Protein AF-A0A2M7W771-F1 (afdb_monomer_lite)

Radius of gyration: 19.5 Å; chains: 1; bounding box: 39×41×46 Å

Foldseek 3Di:
DCVVVVVVVVVVCLDPVNQVVQFVVQVVVDVTGDDRPDLVCLVVCLPPPPCNVVSVCVVVDDDDLQDPPPPPVALNVQLVVLVVVLVVCVVVVHDNVVSVVSNVVSNLVRCVVVVRNPPD

pLDDT: mean 92.55, std 8.31, range [43.62, 98.25]

Sequence (120 aa):
AKQAAAWEFLKYLSSPEVLAKMYQSASQLRLFGEPYPRQEMMTQLQADPYSGAIMTQALSARSWPMAAKTFDNGLNDRIIKYYEDAINAYLADQEEKQLLEALTSGVTQVLSQYGLAAAR

Structure (mmCIF, N/CA/C/O backbone):
data_AF-A0A2M7W771-F1
#
_entry.id   AF-A0A2M7W771-F1
#
loop_
_atom_site.group_PDB
_atom_site.id
_atom_site.type_symbol
_atom_site.label_atom_id
_atom_site.label_alt_id
_atom_site.label_comp_id
_atom_site.label_asym_id
_atom_site.label_entity_id
_atom_site.label_seq_id
_atom_site.pdbx_PDB_ins_code
_atom_site.Cartn_x
_atom_site.Cartn_y
_atom_site.Cartn_z
_atom_site.occupancy
_atom_site.B_iso_or_equiv
_atom_site.auth_seq_id
_atom_site.auth_comp_id
_atom_site.auth_asym_id
_atom_site.auth_atom_id
_atom_site.pdbx_PDB_model_num
ATOM 1 N N . ALA A 1 1 ? 9.646 -23.138 -20.419 1.00 73.44 1 ALA A N 1
ATOM 2 C CA . ALA A 1 1 ? 10.525 -22.800 -21.565 1.00 73.44 1 ALA A CA 1
ATOM 3 C C . ALA A 1 1 ? 10.731 -21.292 -21.824 1.00 73.44 1 ALA A C 1
ATOM 5 O O . ALA A 1 1 ? 11.665 -20.960 -22.538 1.00 73.44 1 ALA A O 1
ATOM 6 N N . LYS A 1 2 ? 9.927 -20.357 -21.276 1.00 93.12 2 LYS A N 1
ATOM 7 C CA . LYS A 1 2 ? 10.091 -18.898 -21.520 1.00 93.12 2 LYS A CA 1
ATOM 8 C C . LYS A 1 2 ? 10.547 -18.076 -20.305 1.00 93.12 2 LYS A C 1
ATOM 10 O O . LYS A 1 2 ? 10.577 -16.855 -20.375 1.00 93.12 2 LYS A O 1
ATOM 15 N N . GLN A 1 3 ? 10.932 -18.735 -19.213 1.00 95.88 3 GLN A N 1
ATOM 16 C CA . GLN A 1 3 ? 11.292 -18.075 -17.952 1.00 95.88 3 GLN A CA 1
ATOM 17 C C . GLN A 1 3 ? 12.452 -17.078 -18.113 1.00 95.88 3 GLN A C 1
ATOM 19 O O . GLN A 1 3 ? 12.342 -15.957 -17.637 1.00 95.88 3 GLN A O 1
ATOM 24 N N . ALA A 1 4 ? 13.512 -17.440 -18.848 1.00 96.88 4 ALA A N 1
ATOM 25 C CA . ALA A 1 4 ? 14.652 -16.547 -19.076 1.00 96.88 4 ALA A CA 1
ATOM 26 C C . ALA A 1 4 ? 14.255 -15.265 -19.831 1.00 96.88 4 ALA A C 1
ATOM 28 O O . ALA A 1 4 ? 14.573 -14.167 -19.393 1.00 96.88 4 ALA A O 1
ATOM 29 N N . ALA A 1 5 ? 13.494 -15.392 -20.923 1.00 97.19 5 ALA A N 1
ATOM 30 C CA . ALA A 1 5 ? 13.016 -14.237 -21.682 1.00 97.19 5 ALA A CA 1
ATOM 31 C C . ALA A 1 5 ? 12.060 -13.355 -20.858 1.00 97.19 5 ALA A C 1
ATOM 33 O O . ALA A 1 5 ? 12.137 -12.134 -20.934 1.00 97.19 5 ALA A O 1
ATOM 34 N N . ALA A 1 6 ? 11.195 -13.963 -20.038 1.00 97.75 6 ALA A N 1
ATOM 35 C CA . ALA A 1 6 ? 10.329 -13.222 -19.123 1.00 97.75 6 ALA A CA 1
ATOM 36 C C . ALA A 1 6 ? 11.143 -12.435 -18.083 1.00 97.75 6 ALA A C 1
ATOM 38 O O . ALA A 1 6 ? 10.821 -11.287 -17.793 1.00 97.75 6 ALA A O 1
ATOM 39 N N . TRP A 1 7 ? 12.224 -13.021 -17.562 1.00 97.50 7 TRP A N 1
ATOM 40 C CA . TRP A 1 7 ? 13.105 -12.351 -16.610 1.00 97.50 7 TRP A CA 1
ATOM 41 C C . TRP A 1 7 ? 13.858 -11.173 -17.235 1.00 97.50 7 TRP A C 1
ATOM 43 O O . TRP A 1 7 ? 13.894 -10.092 -16.651 1.00 97.50 7 TRP A O 1
ATOM 53 N N . GLU A 1 8 ? 14.397 -11.338 -18.445 1.00 98.06 8 GLU A N 1
ATOM 54 C CA . GLU A 1 8 ? 15.034 -10.231 -19.173 1.00 98.06 8 GLU A CA 1
ATOM 55 C C . GLU A 1 8 ? 14.041 -9.112 -19.499 1.00 98.06 8 GLU A C 1
ATOM 57 O O . GLU A 1 8 ? 14.360 -7.931 -19.363 1.00 98.06 8 GLU A O 1
ATOM 62 N N . PHE A 1 9 ? 12.802 -9.463 -19.838 1.00 97.56 9 PHE A N 1
ATOM 63 C CA . PHE A 1 9 ? 11.758 -8.469 -20.042 1.00 97.56 9 PHE A CA 1
ATOM 64 C C . PHE A 1 9 ? 11.414 -7.713 -18.750 1.00 97.56 9 PHE A C 1
ATOM 66 O O . PHE A 1 9 ? 11.321 -6.490 -18.774 1.00 97.56 9 PHE A O 1
ATOM 73 N N . LEU A 1 10 ? 11.308 -8.393 -17.602 1.00 96.69 10 LEU A N 1
ATOM 74 C CA . LEU A 1 10 ? 11.097 -7.734 -16.305 1.00 96.69 10 LEU A CA 1
ATOM 75 C C . LEU A 1 10 ? 12.250 -6.788 -15.934 1.00 96.69 10 LEU A C 1
ATOM 77 O O . LEU A 1 10 ? 12.009 -5.687 -15.432 1.00 96.69 10 LEU A O 1
ATOM 81 N N . LYS A 1 11 ? 13.502 -7.166 -16.217 1.00 96.94 11 LYS A N 1
ATOM 82 C CA . LYS A 1 11 ? 14.657 -6.267 -16.049 1.00 96.94 11 LYS A CA 1
ATOM 83 C C . LYS A 1 11 ? 14.535 -5.023 -16.923 1.00 96.94 11 LYS A C 1
ATOM 85 O O . LYS A 1 11 ? 14.779 -3.920 -16.444 1.00 96.94 11 LYS A O 1
ATOM 90 N N . TYR A 1 12 ? 14.128 -5.191 -18.178 1.00 97.75 12 TYR A N 1
ATOM 91 C CA . TYR A 1 12 ? 13.893 -4.072 -19.084 1.00 97.75 12 TYR A CA 1
ATOM 92 C C . TYR A 1 12 ? 12.771 -3.151 -18.582 1.00 97.75 12 TYR A C 1
ATOM 94 O O . TYR A 1 12 ? 12.982 -1.943 -18.486 1.00 97.75 12 TYR A O 1
ATOM 102 N N . LEU A 1 13 ? 11.615 -3.707 -18.196 1.00 96.94 13 LEU A N 1
ATOM 103 C CA . LEU A 1 13 ? 10.478 -2.936 -17.671 1.00 96.94 13 LEU A CA 1
ATOM 104 C C . LEU A 1 13 ? 10.833 -2.167 -16.400 1.00 96.94 13 LEU A C 1
ATOM 106 O O . LEU A 1 13 ? 10.368 -1.051 -16.196 1.00 96.94 13 LEU A O 1
ATOM 110 N N . SER A 1 14 ? 11.682 -2.757 -15.564 1.00 96.62 14 SER A N 1
ATOM 111 C CA . SER A 1 14 ? 12.185 -2.110 -14.363 1.00 96.62 14 SER A CA 1
ATOM 112 C C . SER A 1 14 ? 13.395 -1.220 -14.624 1.00 96.62 14 SER A C 1
ATOM 114 O O . SER A 1 14 ? 13.975 -0.759 -13.657 1.00 96.62 14 SER A O 1
ATOM 116 N N . SER A 1 15 ? 13.837 -0.958 -15.856 1.00 97.56 15 SER A N 1
ATOM 117 C CA . SER A 1 15 ? 14.947 -0.021 -16.094 1.00 97.56 15 SER A CA 1
ATOM 118 C C . SER A 1 15 ? 14.520 1.431 -15.818 1.00 97.56 15 SER A C 1
ATOM 120 O O . SER A 1 15 ? 13.354 1.768 -16.038 1.00 97.56 15 SER A O 1
ATOM 122 N N . PRO A 1 16 ? 15.431 2.321 -15.371 1.00 97.44 16 PRO A N 1
ATOM 123 C CA . PRO A 1 16 ? 15.079 3.715 -15.095 1.00 97.44 16 PRO A CA 1
ATOM 124 C C . PRO A 1 16 ? 14.415 4.437 -16.273 1.00 97.44 16 PRO A C 1
ATOM 126 O O . PRO A 1 16 ? 13.440 5.161 -16.093 1.00 97.44 16 PRO A O 1
ATOM 129 N N . GLU A 1 17 ? 14.902 4.193 -17.491 1.00 97.44 17 GLU A N 1
ATOM 130 C CA . GLU A 1 17 ? 14.345 4.782 -18.710 1.00 97.44 17 GLU A CA 1
ATOM 131 C C . GLU A 1 17 ? 12.896 4.335 -18.953 1.00 97.44 17 GLU A C 1
ATOM 133 O O . GLU A 1 17 ? 12.028 5.160 -19.243 1.00 97.44 17 GLU A O 1
ATOM 138 N N . VAL A 1 18 ? 12.615 3.034 -18.835 1.00 98.00 18 VAL A N 1
ATOM 139 C CA . VAL A 1 18 ? 11.268 2.504 -19.083 1.00 98.00 18 VAL A CA 1
ATOM 140 C C . VAL A 1 18 ? 10.300 2.945 -17.993 1.00 98.00 18 VAL A C 1
ATOM 142 O O . VAL A 1 18 ? 9.183 3.348 -18.310 1.00 98.00 18 VAL A O 1
ATOM 145 N N . LEU A 1 19 ? 10.739 2.958 -16.735 1.00 97.25 19 LEU A N 1
ATOM 146 C CA . LEU A 1 19 ? 9.941 3.464 -15.622 1.00 97.25 19 LEU A CA 1
ATOM 147 C C . LEU A 1 19 ? 9.566 4.941 -15.820 1.00 97.25 19 LEU A C 1
ATOM 149 O O . LEU A 1 19 ? 8.396 5.288 -15.666 1.00 97.25 19 LEU A O 1
ATOM 153 N N . ALA A 1 20 ? 10.504 5.794 -16.247 1.00 95.56 20 ALA A N 1
ATOM 154 C CA . ALA A 1 20 ? 10.220 7.198 -16.559 1.00 95.56 20 ALA A CA 1
ATOM 155 C C . ALA A 1 20 ? 9.193 7.350 -17.698 1.00 95.56 20 ALA A C 1
ATOM 157 O O . ALA A 1 20 ? 8.263 8.154 -17.601 1.00 95.56 20 ALA A O 1
ATOM 158 N N . LYS A 1 21 ? 9.298 6.528 -18.754 1.00 96.88 21 LYS A N 1
ATOM 159 C CA . LYS A 1 21 ? 8.313 6.504 -19.852 1.00 96.88 21 LYS A CA 1
ATOM 160 C C . LYS A 1 21 ? 6.931 6.050 -19.384 1.00 96.88 21 LYS A C 1
ATOM 162 O O . LYS A 1 21 ? 5.925 6.624 -19.805 1.00 96.88 21 LYS A O 1
ATOM 167 N N . MET A 1 22 ? 6.864 5.036 -18.521 1.00 96.38 22 MET A N 1
ATOM 168 C CA . MET A 1 22 ? 5.607 4.556 -17.941 1.00 96.38 22 MET A CA 1
ATOM 169 C C . MET A 1 22 ? 4.950 5.622 -17.066 1.00 96.38 22 MET A C 1
ATOM 171 O O . MET A 1 22 ? 3.752 5.859 -17.215 1.00 96.38 22 MET A O 1
ATOM 175 N N . TYR A 1 23 ? 5.729 6.299 -16.214 1.00 94.75 23 TYR A N 1
ATOM 176 C CA . TYR A 1 23 ? 5.248 7.420 -15.408 1.00 94.75 23 TYR A CA 1
ATOM 177 C C . TYR A 1 23 ? 4.645 8.502 -16.302 1.00 94.75 23 TYR A C 1
ATOM 179 O O . TYR A 1 23 ? 3.474 8.837 -16.151 1.00 94.75 23 TYR A O 1
ATOM 187 N N . GLN A 1 24 ? 5.403 8.980 -17.295 1.00 94.56 24 GLN A N 1
ATOM 188 C CA . GLN A 1 24 ? 4.943 10.016 -18.219 1.00 94.56 24 GLN A CA 1
ATOM 189 C C . GLN A 1 24 ? 3.662 9.609 -18.956 1.00 94.56 24 GLN A C 1
ATOM 191 O O . GLN A 1 24 ? 2.746 10.417 -19.079 1.00 94.56 24 GLN A O 1
ATOM 196 N N . SER A 1 25 ? 3.585 8.361 -19.422 1.00 96.56 25 SER A N 1
ATOM 197 C CA . SER A 1 25 ? 2.405 7.846 -20.126 1.00 96.56 25 SER A CA 1
ATOM 198 C C . SER A 1 25 ? 1.180 7.795 -19.209 1.00 96.56 25 SER A C 1
ATOM 200 O O . SER A 1 25 ? 0.090 8.196 -19.604 1.00 96.56 25 SER A O 1
ATOM 202 N N . ALA A 1 26 ? 1.349 7.351 -17.961 1.00 95.38 26 ALA A N 1
ATOM 203 C CA . ALA A 1 26 ? 0.270 7.313 -16.980 1.00 95.38 26 ALA A CA 1
ATOM 204 C C . ALA A 1 26 ? -0.202 8.716 -16.556 1.00 95.38 26 ALA A C 1
ATOM 206 O O . ALA A 1 26 ? -1.408 8.919 -16.401 1.00 95.38 26 ALA A O 1
ATOM 207 N N . SER A 1 27 ? 0.714 9.681 -16.427 1.00 93.19 27 SER A N 1
ATOM 208 C CA . SER A 1 27 ? 0.403 11.082 -16.099 1.00 93.19 27 SER A CA 1
ATOM 209 C C . SER A 1 27 ? -0.403 11.807 -17.182 1.00 93.19 27 SER A C 1
ATOM 211 O O . SER A 1 27 ? -0.930 12.884 -16.935 1.00 93.19 27 SER A O 1
ATOM 213 N N . GLN A 1 28 ? -0.519 11.250 -18.392 1.00 95.25 28 GLN A N 1
ATOM 214 C CA . GLN A 1 28 ? -1.409 11.799 -19.425 1.00 95.25 28 GLN A CA 1
ATOM 215 C C . GLN A 1 28 ? -2.882 11.451 -19.173 1.00 95.25 28 GLN A C 1
ATOM 217 O O . GLN A 1 28 ? -3.770 12.111 -19.705 1.00 95.25 28 GLN A O 1
ATOM 222 N N . LEU A 1 29 ? -3.145 10.405 -18.383 1.00 95.81 29 LEU A N 1
ATOM 223 C CA . LEU A 1 29 ? -4.489 9.888 -18.104 1.00 95.81 29 LEU A CA 1
ATOM 224 C C . LEU A 1 29 ? -4.927 10.123 -16.652 1.00 95.81 29 LEU A C 1
ATOM 226 O O . LEU A 1 29 ? -6.114 10.045 -16.344 1.00 95.81 29 LEU A O 1
ATOM 230 N N . ARG A 1 30 ? -3.975 10.364 -15.746 1.00 92.69 30 ARG A N 1
ATOM 231 C CA . ARG A 1 30 ? -4.179 10.546 -14.303 1.00 92.69 30 ARG A CA 1
ATOM 232 C C . ARG A 1 30 ? -3.401 11.764 -13.818 1.00 92.69 30 ARG A C 1
ATOM 234 O O . ARG A 1 30 ? -2.509 12.236 -14.507 1.00 92.69 30 ARG A O 1
ATOM 241 N N . LEU A 1 31 ? -3.706 12.235 -12.607 1.00 91.19 31 LEU A N 1
ATOM 242 C CA . LEU A 1 31 ? -3.019 13.381 -11.988 1.00 91.19 31 LEU A CA 1
ATOM 243 C C . LEU A 1 31 ? -1.495 13.197 -11.888 1.00 91.19 31 LEU A C 1
ATOM 245 O O . LEU A 1 31 ? -0.758 14.175 -11.942 1.00 91.19 31 LEU A O 1
ATOM 249 N N . PHE A 1 32 ? -1.037 11.955 -11.738 1.00 91.69 32 PHE A N 1
ATOM 250 C CA . PHE A 1 32 ? 0.370 11.575 -11.686 1.00 91.69 32 PHE A CA 1
ATOM 251 C C . PHE A 1 32 ? 0.538 10.125 -12.168 1.00 91.69 32 PHE A C 1
ATOM 253 O O . PHE A 1 32 ? -0.427 9.353 -12.251 1.00 91.69 32 PHE A O 1
ATOM 260 N N . GLY A 1 33 ? 1.769 9.765 -12.518 1.00 92.19 33 GLY A N 1
ATOM 261 C CA . GLY A 1 33 ? 2.147 8.423 -12.941 1.00 92.19 33 GLY A CA 1
ATOM 262 C C . GLY A 1 33 ? 2.421 7.506 -11.754 1.00 92.19 33 GLY A C 1
ATOM 263 O O . GLY A 1 33 ? 2.481 7.952 -10.614 1.00 92.19 33 GLY A O 1
ATOM 264 N N . GLU A 1 34 ? 2.608 6.210 -12.002 1.00 90.44 34 GLU A N 1
ATOM 265 C CA . GLU A 1 34 ? 2.960 5.290 -10.912 1.00 90.44 34 GLU A CA 1
ATOM 266 C C . GLU A 1 34 ? 4.329 5.655 -10.323 1.00 90.44 34 GLU A C 1
ATOM 268 O O . GLU A 1 34 ? 5.306 5.686 -11.080 1.00 90.44 34 GLU A O 1
ATOM 273 N N . PRO A 1 35 ? 4.440 5.906 -9.005 1.00 90.94 35 PRO A N 1
ATOM 274 C CA . PRO A 1 35 ? 5.728 6.181 -8.389 1.00 90.94 35 PRO A CA 1
ATOM 275 C C . PRO A 1 35 ? 6.745 5.065 -8.639 1.00 90.94 35 PRO A C 1
ATOM 277 O O . PRO A 1 35 ? 6.406 3.881 -8.702 1.00 90.94 35 PRO A O 1
ATOM 280 N N . TYR A 1 36 ? 8.015 5.443 -8.776 1.00 92.00 36 TYR A N 1
ATOM 281 C CA . TYR A 1 36 ? 9.056 4.494 -9.151 1.00 92.00 36 TYR A CA 1
ATOM 282 C C . TYR A 1 36 ? 9.304 3.449 -8.050 1.00 92.00 36 TYR A C 1
ATOM 284 O O . TYR A 1 36 ? 9.508 3.817 -6.895 1.00 92.00 36 TYR A O 1
ATOM 292 N N . PRO A 1 37 ? 9.419 2.152 -8.394 1.00 89.81 37 PRO A N 1
ATOM 293 C CA . PRO A 1 37 ? 9.806 1.109 -7.439 1.00 89.81 37 PRO A CA 1
ATOM 294 C C . PRO A 1 37 ? 11.302 1.159 -7.067 1.00 89.81 37 PRO A C 1
ATOM 296 O O . PRO A 1 37 ? 11.774 0.349 -6.272 1.00 89.81 37 PRO A O 1
ATOM 299 N N . ARG A 1 38 ? 12.065 2.077 -7.673 1.00 90.94 38 ARG A N 1
ATOM 300 C CA . ARG A 1 38 ? 13.509 2.256 -7.507 1.00 90.94 38 ARG A CA 1
ATOM 301 C C . ARG A 1 38 ? 13.808 3.400 -6.555 1.00 90.94 38 ARG A C 1
ATOM 303 O O . ARG A 1 38 ? 13.496 4.551 -6.860 1.00 90.94 38 ARG A O 1
ATOM 310 N N . GLN A 1 39 ? 14.463 3.092 -5.438 1.00 88.50 39 GLN A N 1
ATOM 311 C CA . GLN A 1 39 ? 14.810 4.094 -4.431 1.00 88.50 39 GLN A CA 1
ATOM 312 C C . GLN A 1 39 ? 15.711 5.195 -5.004 1.00 88.50 39 GLN A C 1
ATOM 314 O O . GLN A 1 39 ? 15.515 6.371 -4.709 1.00 88.50 39 GLN A O 1
ATOM 319 N N . GLU A 1 40 ? 16.642 4.839 -5.890 1.00 91.81 40 GLU A N 1
ATOM 320 C CA . GLU A 1 40 ? 17.551 5.780 -6.547 1.00 91.81 40 GLU A CA 1
ATOM 321 C C . GLU A 1 40 ? 16.832 6.809 -7.434 1.00 91.81 40 GLU A C 1
ATOM 323 O O . GLU A 1 40 ? 17.389 7.862 -7.735 1.00 91.81 40 GLU A O 1
ATOM 328 N N . MET A 1 41 ? 15.588 6.530 -7.835 1.00 92.50 41 MET A N 1
ATOM 329 C CA . MET A 1 41 ? 14.770 7.434 -8.643 1.00 92.50 41 MET A CA 1
ATOM 330 C C . MET A 1 41 ? 13.804 8.284 -7.808 1.00 92.50 41 MET A C 1
ATOM 332 O O . MET A 1 41 ? 13.177 9.184 -8.361 1.00 92.50 41 MET A O 1
ATOM 336 N N . MET A 1 42 ? 13.674 8.053 -6.494 1.00 87.00 42 MET A N 1
ATOM 337 C CA . MET A 1 42 ? 12.707 8.783 -5.656 1.00 87.00 42 MET A CA 1
ATOM 338 C C . MET A 1 42 ? 12.949 10.294 -5.651 1.00 87.00 42 MET A C 1
ATOM 340 O O . MET A 1 42 ? 11.994 11.068 -5.639 1.00 87.00 42 MET A O 1
ATOM 344 N N . THR A 1 43 ? 14.212 10.728 -5.710 1.00 88.50 43 THR A N 1
ATOM 345 C CA . THR A 1 43 ? 14.584 12.154 -5.752 1.00 88.50 43 THR A CA 1
ATOM 346 C C . THR A 1 43 ? 13.998 12.885 -6.958 1.00 88.50 43 THR A C 1
ATOM 348 O O . THR A 1 43 ? 13.743 14.082 -6.874 1.00 88.50 43 THR A O 1
ATOM 351 N N . GLN A 1 44 ? 13.701 12.173 -8.050 1.00 90.62 44 GLN A N 1
ATOM 352 C CA . GLN A 1 44 ? 13.086 12.744 -9.251 1.00 90.62 44 GLN A CA 1
ATOM 353 C C . GLN A 1 44 ? 11.621 13.149 -9.034 1.00 90.62 44 GLN A C 1
ATOM 355 O O . GLN A 1 44 ? 11.109 13.981 -9.775 1.00 90.62 44 GLN A O 1
ATOM 360 N N . LEU A 1 45 ? 10.953 12.574 -8.027 1.00 90.19 45 LEU A N 1
ATOM 361 C CA . LEU A 1 45 ? 9.547 12.831 -7.701 1.00 90.19 45 LEU A CA 1
ATOM 362 C C . LEU A 1 45 ? 9.373 13.646 -6.409 1.00 90.19 45 LEU A C 1
ATOM 364 O O . LEU A 1 45 ? 8.256 13.994 -6.051 1.00 90.19 45 LEU A O 1
ATOM 368 N N . GLN A 1 46 ? 10.453 13.993 -5.700 1.00 86.50 46 GLN A N 1
ATOM 369 C CA . GLN A 1 46 ? 10.361 14.721 -4.424 1.00 86.50 46 GLN A CA 1
ATOM 370 C C . GLN A 1 46 ? 9.736 16.116 -4.553 1.00 86.50 46 GLN A C 1
ATOM 372 O O . GLN A 1 46 ? 9.076 16.572 -3.623 1.00 86.50 46 GLN A O 1
ATOM 377 N N . ALA A 1 47 ? 9.941 16.784 -5.691 1.00 86.06 47 ALA A N 1
ATOM 378 C CA . ALA A 1 47 ? 9.379 18.106 -5.967 1.00 86.06 47 ALA A CA 1
ATOM 379 C C . ALA A 1 47 ? 7.975 18.053 -6.601 1.00 86.06 47 ALA A C 1
ATOM 381 O O . ALA A 1 47 ? 7.389 19.102 -6.866 1.00 86.06 47 ALA A O 1
ATOM 382 N N . ASP A 1 48 ? 7.442 16.858 -6.875 1.00 89.44 48 ASP A N 1
ATOM 383 C CA . ASP A 1 48 ? 6.114 16.699 -7.460 1.00 89.44 48 ASP A CA 1
ATOM 384 C C . ASP A 1 48 ? 5.028 17.076 -6.431 1.00 89.44 48 ASP A C 1
ATOM 386 O O . ASP A 1 48 ? 5.068 16.596 -5.292 1.00 89.44 48 ASP A O 1
ATOM 390 N N . PRO A 1 49 ? 4.043 17.919 -6.795 1.00 89.12 49 PRO A N 1
ATOM 391 C CA . PRO A 1 49 ? 3.071 18.456 -5.842 1.00 89.12 49 PRO A CA 1
ATOM 392 C C . PRO A 1 49 ? 2.104 17.404 -5.283 1.00 89.12 49 PRO A C 1
ATOM 394 O O . PRO A 1 49 ? 1.474 17.654 -4.256 1.00 89.12 49 PRO A O 1
ATOM 397 N N . TYR A 1 50 ? 1.975 16.244 -5.933 1.00 87.56 50 TYR A N 1
ATOM 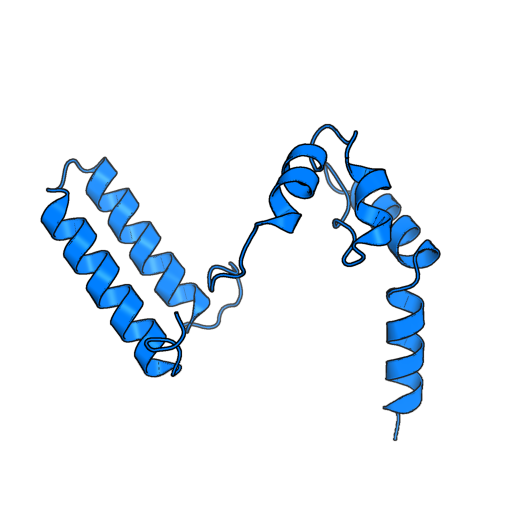398 C CA . TYR A 1 50 ? 1.067 15.177 -5.513 1.00 87.56 50 TYR A CA 1
ATOM 399 C C . TYR A 1 50 ? 1.817 14.017 -4.860 1.00 87.56 50 TYR A C 1
ATOM 401 O O . TYR A 1 50 ? 1.414 13.518 -3.811 1.00 87.56 50 TYR A O 1
ATOM 409 N N . SER A 1 51 ? 2.922 13.589 -5.466 1.00 88.31 51 SER A N 1
ATOM 410 C CA . SER A 1 51 ? 3.670 12.403 -5.048 1.00 88.31 51 SER A CA 1
ATOM 411 C C . SER A 1 51 ? 4.861 12.715 -4.137 1.00 88.31 51 SER A C 1
ATOM 413 O O . SER A 1 51 ? 5.305 11.823 -3.412 1.00 88.31 51 SER A O 1
ATOM 415 N N . GLY A 1 52 ? 5.328 13.968 -4.064 1.00 89.00 52 GLY A N 1
ATOM 416 C CA . GLY A 1 52 ? 6.491 14.355 -3.259 1.00 89.00 52 GLY A CA 1
ATOM 417 C C . GLY A 1 52 ? 6.354 14.013 -1.773 1.00 89.00 52 GLY A C 1
ATOM 418 O O . GLY A 1 52 ? 7.254 13.405 -1.192 1.00 89.00 52 GLY A O 1
ATOM 419 N N . ALA A 1 53 ? 5.196 14.300 -1.167 1.00 86.50 53 ALA A N 1
ATOM 420 C CA . ALA A 1 53 ? 4.921 13.960 0.234 1.00 86.50 53 ALA A CA 1
ATOM 421 C C . ALA A 1 53 ? 4.870 12.443 0.490 1.00 86.50 53 ALA A C 1
ATOM 423 O O . ALA A 1 53 ? 5.171 11.991 1.595 1.00 86.50 53 ALA A O 1
ATOM 424 N N . ILE A 1 54 ? 4.497 11.649 -0.518 1.00 85.56 54 ILE A N 1
ATOM 425 C CA . ILE A 1 54 ? 4.520 10.186 -0.430 1.00 85.56 54 ILE A CA 1
ATOM 426 C C . ILE A 1 54 ? 5.974 9.708 -0.475 1.00 85.56 54 ILE A C 1
ATOM 428 O O . ILE A 1 54 ? 6.361 8.867 0.331 1.00 85.56 54 ILE A O 1
ATOM 432 N N . MET A 1 55 ? 6.802 10.274 -1.360 1.00 87.19 55 MET A N 1
ATOM 433 C CA . MET A 1 55 ? 8.212 9.888 -1.502 1.00 87.19 55 MET A CA 1
ATOM 434 C C . MET A 1 55 ? 9.030 10.161 -0.237 1.00 87.19 55 MET A C 1
ATOM 436 O O . MET A 1 55 ? 9.905 9.370 0.108 1.00 87.19 55 MET A O 1
ATOM 440 N N . THR A 1 56 ? 8.744 11.250 0.481 1.00 84.62 56 THR A N 1
ATOM 441 C CA . THR A 1 56 ? 9.435 11.559 1.743 1.00 84.62 56 THR A CA 1
ATOM 442 C C . THR A 1 56 ? 9.065 10.591 2.867 1.00 84.62 56 THR A C 1
ATOM 444 O O . THR A 1 56 ? 9.918 10.249 3.683 1.00 84.62 56 THR A O 1
ATOM 447 N N . GLN A 1 57 ? 7.822 10.105 2.894 1.00 86.38 57 GLN A N 1
ATOM 448 C CA . GLN A 1 57 ? 7.333 9.158 3.904 1.00 86.38 57 GLN A CA 1
ATOM 449 C C . GLN A 1 57 ? 7.621 7.692 3.549 1.00 86.38 57 GLN A C 1
ATOM 451 O O . GLN A 1 57 ? 7.694 6.842 4.435 1.00 86.38 57 GLN A O 1
ATOM 456 N N . ALA A 1 58 ? 7.825 7.379 2.266 1.00 85.31 58 ALA A N 1
ATOM 457 C CA . ALA A 1 58 ? 8.006 6.012 1.779 1.00 85.31 58 ALA A CA 1
ATOM 458 C C . ALA A 1 58 ? 9.179 5.273 2.447 1.00 85.31 58 ALA A C 1
ATOM 460 O O . ALA A 1 58 ? 9.100 4.065 2.652 1.00 85.31 58 ALA A O 1
ATOM 461 N N . LEU A 1 59 ? 10.244 5.987 2.829 1.00 82.62 59 LEU A N 1
ATOM 462 C CA . LEU A 1 59 ? 11.438 5.399 3.448 1.00 82.62 59 LEU A CA 1
ATOM 463 C C . LEU A 1 59 ? 11.189 4.796 4.838 1.00 82.62 59 LEU A C 1
ATOM 465 O O . LEU A 1 59 ? 11.885 3.859 5.224 1.00 82.62 59 LEU A O 1
ATOM 469 N N . SER A 1 60 ? 10.226 5.325 5.594 1.00 88.06 60 SER A N 1
ATOM 470 C CA . SER A 1 60 ? 9.859 4.819 6.925 1.00 88.06 60 SER A CA 1
ATOM 471 C C . SER A 1 60 ? 8.550 4.026 6.925 1.00 88.06 60 SER A C 1
ATOM 473 O O . SER A 1 60 ? 8.184 3.439 7.947 1.00 88.06 60 SER A O 1
ATOM 475 N N . ALA A 1 61 ? 7.849 3.983 5.790 1.00 88.06 61 ALA A N 1
ATOM 476 C CA . ALA A 1 61 ? 6.609 3.246 5.639 1.00 88.06 61 ALA A CA 1
ATOM 477 C C . ALA A 1 61 ? 6.833 1.731 5.764 1.00 88.06 61 ALA A C 1
ATOM 479 O O . ALA A 1 61 ? 7.861 1.179 5.366 1.00 88.06 61 ALA A O 1
ATOM 480 N N . ARG A 1 62 ? 5.829 1.033 6.298 1.00 88.06 62 ARG A N 1
ATOM 481 C CA . ARG A 1 62 ? 5.788 -0.432 6.339 1.00 88.06 62 ARG A CA 1
ATOM 482 C C . ARG A 1 62 ? 4.572 -0.926 5.581 1.00 88.06 62 ARG A C 1
ATOM 484 O O . ARG A 1 62 ? 3.499 -0.336 5.676 1.00 88.06 62 ARG A O 1
ATOM 491 N N . SER A 1 63 ? 4.736 -2.032 4.865 1.00 87.81 63 SER A N 1
ATOM 492 C CA . SER A 1 63 ? 3.613 -2.711 4.228 1.00 87.81 63 SER A CA 1
ATOM 493 C C . SER A 1 63 ? 2.624 -3.223 5.275 1.00 87.81 63 SER A C 1
ATOM 495 O O . SER A 1 63 ? 3.003 -3.673 6.360 1.00 87.81 63 SER A O 1
ATOM 497 N N . TRP A 1 64 ? 1.347 -3.177 4.917 1.00 92.56 64 TRP A N 1
ATOM 498 C CA . TRP A 1 64 ? 0.235 -3.657 5.723 1.00 92.56 64 TRP A CA 1
ATOM 499 C C . TRP A 1 64 ? -0.843 -4.217 4.781 1.00 92.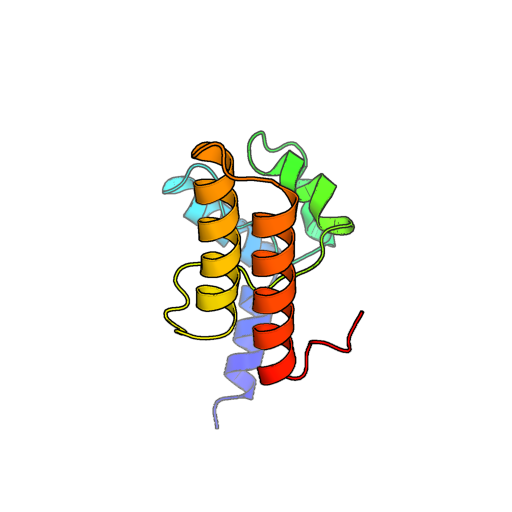56 64 TRP A C 1
ATOM 501 O O . TRP A 1 64 ? -0.992 -3.672 3.683 1.00 92.56 64 TRP A O 1
ATOM 511 N N . PRO A 1 65 ? -1.555 -5.305 5.138 1.00 93.62 65 PRO A N 1
ATOM 512 C CA . PRO A 1 65 ? -2.574 -5.919 4.289 1.00 93.62 65 PRO A CA 1
ATOM 513 C C . PRO A 1 65 ? -3.834 -5.052 4.168 1.00 93.62 65 PRO A C 1
ATOM 515 O O . PRO A 1 65 ? -4.863 -5.319 4.778 1.00 93.62 65 PRO A O 1
ATOM 518 N N . MET A 1 66 ? -3.740 -3.986 3.383 1.00 94.25 66 MET A N 1
ATOM 519 C CA . MET A 1 66 ? -4.852 -3.099 3.045 1.00 94.25 66 MET A CA 1
ATOM 520 C C . MET A 1 66 ? -4.862 -2.766 1.552 1.00 94.25 66 MET A C 1
ATOM 522 O O . MET A 1 66 ? -5.319 -1.699 1.144 1.00 94.25 66 MET A O 1
ATOM 526 N N . ALA A 1 67 ? -4.344 -3.667 0.714 1.00 94.12 67 ALA A N 1
ATOM 527 C CA . ALA A 1 67 ? -4.502 -3.527 -0.724 1.00 94.12 67 ALA A CA 1
ATOM 528 C C . ALA A 1 67 ? -5.992 -3.663 -1.070 1.00 94.12 67 ALA A C 1
ATOM 530 O O . ALA A 1 67 ? -6.591 -4.715 -0.871 1.00 94.12 67 ALA A O 1
ATOM 531 N N . ALA A 1 68 ? -6.600 -2.586 -1.561 1.00 90.56 68 ALA A N 1
ATOM 532 C CA . ALA A 1 68 ? -8.002 -2.596 -1.959 1.00 90.56 68 ALA A CA 1
ATOM 533 C C . ALA A 1 68 ? -8.199 -3.320 -3.301 1.00 90.56 68 ALA A C 1
ATOM 535 O O . ALA A 1 68 ? -7.296 -3.354 -4.139 1.00 90.56 68 ALA A O 1
ATOM 536 N N . LYS A 1 69 ? -9.421 -3.820 -3.540 1.00 90.75 69 LYS A N 1
ATOM 537 C CA . LYS A 1 69 ? -9.827 -4.480 -4.798 1.00 90.75 69 LYS A CA 1
ATOM 538 C C . LYS A 1 69 ? -8.969 -5.702 -5.151 1.00 90.75 69 LYS A C 1
ATOM 540 O O . LYS A 1 69 ? -8.786 -6.008 -6.328 1.00 90.75 69 LYS A O 1
ATOM 545 N N . THR A 1 70 ? -8.446 -6.401 -4.147 1.00 92.19 70 THR A N 1
ATOM 546 C CA . THR A 1 70 ? -7.819 -7.714 -4.345 1.00 92.19 70 THR A CA 1
ATOM 547 C C . THR A 1 70 ? -8.866 -8.783 -4.644 1.00 92.19 70 THR A C 1
ATOM 549 O O . THR A 1 70 ? -8.527 -9.776 -5.284 1.00 92.19 70 THR A O 1
ATOM 552 N N . PHE A 1 71 ? -10.124 -8.559 -4.227 1.00 91.88 71 PHE A N 1
ATOM 553 C CA . PHE A 1 71 ? -11.212 -9.542 -4.289 1.00 91.88 71 PHE A CA 1
ATOM 554 C C . PHE A 1 71 ? -10.784 -10.869 -3.650 1.00 91.88 71 PHE A C 1
ATOM 556 O O . PHE A 1 71 ? -11.127 -11.949 -4.135 1.00 91.88 71 PHE A O 1
ATOM 563 N N . ASP A 1 72 ? -9.967 -10.780 -2.597 1.00 92.31 72 ASP A N 1
ATOM 564 C CA . ASP A 1 72 ? -9.372 -11.944 -1.954 1.00 92.31 72 ASP A CA 1
ATOM 565 C C . ASP A 1 72 ? -10.327 -12.603 -0.957 1.00 92.31 72 ASP A C 1
ATOM 567 O O . ASP A 1 72 ? -10.106 -13.758 -0.590 1.00 92.31 72 ASP A O 1
ATOM 571 N N . ASN A 1 73 ? -11.378 -11.888 -0.524 1.00 92.94 73 ASN A N 1
ATOM 572 C CA . ASN A 1 73 ? -12.261 -12.269 0.581 1.00 92.94 73 ASN A CA 1
ATOM 573 C C . ASN A 1 73 ? -11.460 -12.823 1.779 1.00 92.94 73 ASN A C 1
ATOM 575 O O . ASN A 1 73 ? -11.846 -13.776 2.465 1.00 92.94 73 ASN A O 1
ATOM 579 N N . GLY A 1 74 ? -10.266 -12.267 1.957 1.00 94.62 74 GLY A N 1
ATOM 580 C CA . GLY A 1 74 ? -9.138 -12.914 2.586 1.00 94.62 74 GLY A CA 1
ATOM 581 C C . GLY A 1 74 ? -8.376 -11.907 3.419 1.00 94.62 74 GLY A C 1
ATOM 582 O O . GLY A 1 74 ? -8.972 -11.179 4.209 1.00 94.62 74 GLY A O 1
ATOM 583 N N . LEU A 1 75 ? -7.051 -11.916 3.315 1.00 96.12 75 LEU A N 1
ATOM 584 C CA . LEU A 1 75 ? -6.210 -11.116 4.193 1.00 96.12 75 LEU A CA 1
ATOM 585 C C . LEU A 1 75 ? -6.493 -9.610 4.053 1.00 96.12 75 LEU A C 1
ATOM 587 O O . LEU A 1 75 ? -6.694 -8.962 5.075 1.00 96.12 75 LEU A O 1
ATOM 591 N N . ASN A 1 76 ? -6.541 -9.048 2.840 1.00 96.81 76 ASN A N 1
ATOM 592 C CA . ASN A 1 76 ? -6.733 -7.601 2.696 1.00 96.81 76 ASN A CA 1
ATOM 593 C C . ASN A 1 76 ? -8.187 -7.202 2.935 1.00 96.81 76 ASN A C 1
ATOM 595 O O . ASN A 1 76 ? -8.434 -6.299 3.732 1.00 96.81 76 ASN A O 1
ATOM 599 N N . ASP A 1 77 ? -9.143 -7.894 2.307 1.00 97.06 77 ASP A N 1
ATOM 600 C CA . ASP A 1 77 ? -10.556 -7.513 2.394 1.00 97.06 77 ASP A CA 1
ATOM 601 C C . ASP A 1 77 ? -11.057 -7.566 3.849 1.00 97.06 77 ASP A C 1
ATOM 603 O O . ASP A 1 77 ? -11.768 -6.669 4.306 1.00 97.06 77 ASP A O 1
ATOM 607 N N . ARG A 1 78 ? -10.629 -8.569 4.629 1.00 96.94 78 ARG A N 1
ATOM 608 C CA . ARG A 1 78 ? -11.046 -8.707 6.034 1.00 96.94 78 ARG A CA 1
ATOM 609 C C . ARG A 1 78 ? -10.358 -7.713 6.959 1.00 96.94 78 ARG A C 1
ATOM 611 O O . ARG A 1 78 ? -10.999 -7.228 7.886 1.00 96.94 78 ARG A O 1
ATOM 618 N N . ILE A 1 79 ? -9.083 -7.397 6.726 1.00 97.38 79 ILE A N 1
ATOM 619 C CA . ILE A 1 79 ? -8.398 -6.353 7.500 1.00 97.38 79 ILE A CA 1
ATOM 620 C C . ILE A 1 79 ? -9.064 -5.005 7.232 1.00 97.38 79 ILE A C 1
ATOM 622 O O . ILE A 1 79 ? -9.444 -4.330 8.185 1.00 97.38 79 ILE A O 1
ATOM 626 N N . ILE A 1 80 ? -9.285 -4.649 5.961 1.00 97.44 80 ILE A N 1
ATOM 627 C CA . ILE A 1 80 ? -9.999 -3.423 5.578 1.00 97.44 80 ILE A CA 1
ATOM 628 C C . ILE A 1 80 ? -11.363 -3.361 6.269 1.00 97.44 80 ILE A C 1
ATOM 630 O O . ILE A 1 80 ? -11.687 -2.324 6.842 1.00 97.44 80 ILE A O 1
ATOM 634 N N . LYS A 1 81 ? -12.118 -4.469 6.299 1.00 97.31 81 LYS A N 1
ATOM 635 C CA . LYS A 1 81 ? -13.437 -4.505 6.937 1.00 97.31 81 LYS A CA 1
ATOM 636 C C . LYS A 1 81 ? -13.400 -4.175 8.433 1.00 97.31 81 LYS A C 1
ATOM 638 O O . LYS A 1 81 ? -14.203 -3.367 8.883 1.00 97.31 81 LYS A O 1
ATOM 643 N N . TYR A 1 82 ? -12.454 -4.720 9.199 1.00 97.94 82 TYR A N 1
ATOM 644 C CA . TYR A 1 82 ? -12.348 -4.383 10.626 1.00 97.94 82 TYR A CA 1
ATOM 645 C C . TYR A 1 82 ? -12.017 -2.904 10.864 1.00 97.94 82 TYR A C 1
ATOM 647 O O . TYR A 1 82 ? -12.570 -2.297 11.780 1.00 97.94 82 TYR A O 1
ATOM 655 N N . TYR A 1 83 ? -11.148 -2.307 10.040 1.00 97.69 83 TYR A N 1
ATOM 656 C CA . TYR A 1 83 ? -10.864 -0.870 10.123 1.00 97.69 83 TYR A CA 1
ATOM 657 C C . TYR A 1 83 ? -12.072 -0.020 9.701 1.00 97.69 83 TYR A C 1
ATOM 659 O O . TYR A 1 83 ? -12.366 0.975 10.358 1.00 97.69 83 TYR A O 1
ATOM 667 N N . GLU A 1 84 ? -12.787 -0.416 8.644 1.00 97.50 84 GLU A N 1
ATOM 668 C CA . GLU A 1 84 ? -14.036 0.224 8.211 1.00 97.50 84 GLU A CA 1
ATOM 669 C C . GLU A 1 84 ? -15.081 0.219 9.335 1.00 97.50 84 GLU A C 1
ATOM 671 O O . GLU A 1 84 ? -15.641 1.267 9.657 1.00 97.50 84 GLU A O 1
ATOM 676 N N . ASP A 1 85 ? -15.307 -0.933 9.970 1.00 98.06 85 ASP A N 1
ATOM 677 C CA . ASP A 1 85 ? -16.279 -1.078 11.055 1.00 98.06 85 ASP A CA 1
ATOM 678 C C . ASP A 1 85 ? -15.906 -0.220 12.270 1.00 98.06 85 ASP A C 1
ATOM 680 O O . ASP A 1 85 ? -16.769 0.459 12.824 1.00 98.06 85 ASP A O 1
ATOM 684 N N . ALA A 1 86 ? -14.624 -0.180 12.647 1.00 98.12 86 ALA A N 1
ATOM 685 C CA . ALA A 1 86 ? -14.147 0.646 13.755 1.00 98.12 86 ALA A CA 1
ATOM 686 C C . ALA A 1 86 ? -14.327 2.151 13.489 1.00 98.12 86 ALA A C 1
ATOM 688 O O . ALA A 1 86 ? -14.778 2.881 14.371 1.00 98.12 86 ALA A O 1
ATOM 689 N N . ILE A 1 87 ? -14.017 2.617 12.272 1.00 97.69 87 ILE A N 1
ATOM 690 C CA . ILE A 1 87 ? -14.203 4.023 11.879 1.00 97.69 87 ILE A CA 1
ATOM 691 C C . ILE A 1 87 ? -15.692 4.380 11.874 1.00 97.69 87 ILE A C 1
ATOM 693 O O . ILE A 1 87 ? -16.077 5.405 12.430 1.00 97.69 87 ILE A O 1
ATOM 697 N N . ASN A 1 88 ? -16.540 3.531 11.290 1.00 98.25 88 ASN A N 1
ATOM 698 C CA . ASN A 1 88 ? -17.982 3.767 11.252 1.00 98.25 88 ASN A CA 1
ATOM 699 C C . ASN A 1 88 ? -18.605 3.764 12.656 1.00 98.25 88 ASN A C 1
ATOM 701 O O . ASN A 1 88 ? -19.462 4.597 12.937 1.00 98.25 88 ASN A O 1
ATOM 705 N N . ALA A 1 89 ? -18.163 2.868 13.545 1.00 97.69 89 ALA A N 1
ATOM 706 C CA . ALA A 1 89 ? -18.593 2.832 14.941 1.00 97.69 89 ALA A CA 1
ATOM 707 C C . ALA A 1 89 ? -18.181 4.100 15.701 1.00 97.69 89 ALA A C 1
ATOM 709 O O . ALA A 1 89 ? -19.002 4.682 16.407 1.00 97.69 89 ALA A O 1
ATOM 710 N N . TYR A 1 90 ? -16.941 4.563 15.510 1.00 97.38 90 TYR A N 1
ATOM 711 C CA . TYR A 1 90 ? -16.456 5.814 16.094 1.00 97.38 90 TYR A CA 1
ATOM 712 C C . TYR A 1 90 ? -17.277 7.022 15.619 1.00 97.38 90 TYR A C 1
ATOM 714 O O . TYR A 1 90 ? -17.705 7.838 16.427 1.00 97.38 90 TYR A O 1
ATOM 722 N N . LEU A 1 91 ? -17.564 7.105 14.315 1.00 97.81 91 LEU A N 1
ATOM 723 C CA . LEU A 1 91 ? -18.413 8.156 13.738 1.00 97.81 91 LEU A CA 1
ATOM 724 C C . LEU A 1 91 ? -19.881 8.078 14.193 1.00 97.81 91 LEU A C 1
ATOM 726 O O . LEU A 1 91 ? -20.616 9.048 14.028 1.00 97.81 91 LEU A O 1
ATOM 730 N N . ALA A 1 92 ? -20.307 6.940 14.742 1.00 97.62 92 ALA A N 1
ATOM 731 C CA . ALA A 1 92 ? -21.625 6.725 15.330 1.00 97.62 92 ALA A CA 1
ATOM 732 C C . ALA A 1 92 ? -21.633 6.895 16.864 1.00 97.62 92 ALA A C 1
ATOM 734 O O . ALA A 1 92 ? -22.548 6.397 17.522 1.00 97.62 92 ALA A O 1
ATOM 735 N N . ASP A 1 93 ? -20.614 7.556 17.426 1.00 97.31 93 ASP A N 1
ATOM 736 C CA . ASP A 1 93 ? -20.455 7.831 18.861 1.00 97.31 93 ASP A CA 1
ATOM 737 C C . ASP A 1 93 ? -20.470 6.568 19.748 1.00 97.31 93 ASP A C 1
ATOM 739 O O . ASP A 1 93 ? -20.889 6.600 20.909 1.00 97.31 93 ASP A O 1
ATOM 743 N N . GLN A 1 94 ? -20.013 5.426 19.217 1.00 96.44 94 GLN A N 1
ATOM 744 C CA . GLN A 1 94 ? -19.812 4.228 20.032 1.00 96.44 94 GLN A CA 1
ATOM 745 C C . GLN A 1 94 ? -18.593 4.366 20.949 1.00 96.44 94 GLN A C 1
ATOM 747 O O . GLN A 1 94 ? -17.654 5.116 20.692 1.00 96.44 94 GLN A O 1
ATOM 752 N N . GLU A 1 95 ? -18.612 3.604 22.040 1.00 96.88 95 GLU A N 1
ATOM 753 C CA . GLU A 1 95 ? -17.580 3.644 23.068 1.00 96.88 95 GLU A CA 1
ATOM 754 C C . GLU A 1 95 ? -16.222 3.149 22.529 1.00 96.88 95 GLU A C 1
ATOM 756 O O . GLU A 1 95 ? -16.119 2.075 21.929 1.00 96.88 95 GLU A O 1
ATOM 761 N N . GLU A 1 96 ? -15.173 3.952 22.738 1.00 96.12 96 GLU A N 1
ATOM 762 C CA . GLU A 1 96 ? -13.858 3.751 22.116 1.00 96.12 96 GLU A CA 1
ATOM 763 C C . GLU A 1 96 ? -13.187 2.440 22.547 1.00 96.12 96 GLU A C 1
ATOM 765 O O . GLU A 1 96 ? -12.545 1.763 21.743 1.00 96.12 96 GLU A O 1
ATOM 770 N N . LYS A 1 97 ? -13.346 2.023 23.805 1.00 97.06 97 LYS A N 1
ATOM 771 C CA . LYS A 1 97 ? -12.752 0.767 24.262 1.00 97.06 97 LYS A CA 1
ATOM 772 C C . LYS A 1 97 ? -13.383 -0.426 23.550 1.00 97.06 97 LYS A C 1
ATOM 774 O O . LYS A 1 97 ? -12.650 -1.275 23.053 1.00 97.06 97 LYS A O 1
ATOM 779 N N . GLN A 1 98 ? -14.711 -0.475 23.444 1.00 95.38 98 GLN A N 1
ATOM 780 C CA . GLN A 1 98 ? -15.417 -1.548 22.738 1.00 95.38 98 GLN A CA 1
ATOM 781 C C . GLN A 1 98 ? -14.996 -1.666 21.270 1.00 95.38 98 GLN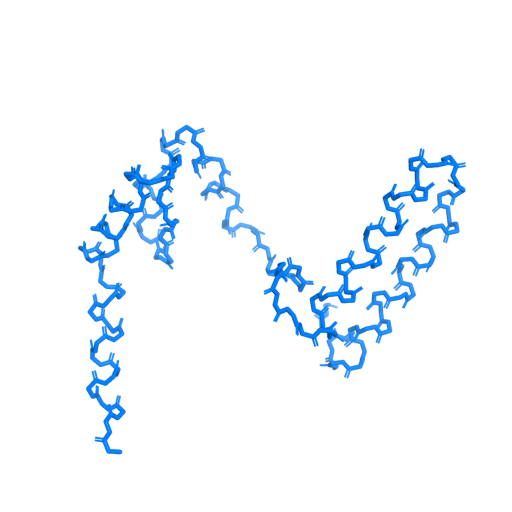 A C 1
ATOM 783 O O . GLN A 1 98 ? -14.698 -2.771 20.808 1.00 95.38 98 GLN A O 1
ATOM 788 N N . LEU A 1 99 ? -14.927 -0.548 20.535 1.00 96.62 99 LEU A N 1
ATOM 789 C CA . LEU A 1 99 ? -14.515 -0.592 19.127 1.00 96.62 99 LEU A CA 1
ATOM 790 C C . LEU A 1 99 ? -13.041 -1.002 18.975 1.00 96.62 99 LEU A C 1
ATOM 792 O O . LEU A 1 99 ? -12.716 -1.778 18.074 1.00 96.62 99 LEU A O 1
ATOM 796 N N . LEU A 1 100 ? -12.150 -0.547 19.867 1.00 96.94 100 LEU A N 1
ATOM 797 C CA . LEU A 1 100 ? -10.730 -0.910 19.823 1.00 96.94 100 LEU A CA 1
ATOM 798 C C . LEU A 1 100 ? -10.502 -2.379 20.191 1.00 96.94 100 LEU A C 1
ATOM 800 O O . LEU A 1 100 ? -9.655 -3.035 19.579 1.00 96.94 100 LEU A O 1
ATOM 804 N N . GLU A 1 101 ? -11.260 -2.920 21.145 1.00 97.31 101 GLU A N 1
ATOM 805 C CA . GLU A 1 101 ? -11.234 -4.343 21.496 1.00 97.31 101 GLU A CA 1
ATOM 806 C C . GLU A 1 101 ? -11.691 -5.211 20.315 1.00 97.31 101 GLU A C 1
ATOM 808 O O . GLU A 1 101 ? -11.003 -6.173 19.955 1.00 97.31 101 GLU A O 1
ATOM 813 N N . ALA A 1 102 ? -12.798 -4.842 19.661 1.00 97.31 102 ALA A N 1
ATOM 814 C CA . ALA A 1 102 ? -13.308 -5.543 18.484 1.00 97.31 102 ALA A CA 1
ATOM 815 C C . ALA A 1 102 ? -12.314 -5.498 17.309 1.00 97.31 102 ALA A C 1
ATOM 817 O O . ALA A 1 102 ? -12.004 -6.542 16.727 1.00 97.31 102 ALA A O 1
ATOM 818 N N . LEU A 1 103 ? -11.763 -4.316 17.006 1.00 97.94 103 LEU A N 1
ATOM 819 C CA . LEU A 1 103 ? -10.737 -4.123 15.977 1.00 97.94 103 LEU A CA 1
ATOM 820 C C . LEU A 1 103 ? -9.498 -4.978 16.259 1.00 97.94 103 LEU A C 1
ATOM 822 O O . LEU A 1 103 ? -9.043 -5.724 15.392 1.00 97.94 103 LEU A O 1
ATOM 826 N N . THR A 1 104 ? -8.963 -4.896 17.478 1.00 97.25 104 THR A N 1
ATOM 827 C CA . THR A 1 104 ? -7.724 -5.586 17.861 1.00 97.25 104 THR A CA 1
ATOM 828 C C . THR A 1 104 ? -7.897 -7.099 17.799 1.00 97.25 104 THR A C 1
ATOM 830 O O . THR A 1 104 ? -7.062 -7.793 17.212 1.00 97.25 104 THR A O 1
ATOM 833 N N . SER A 1 105 ? -8.992 -7.614 18.362 1.00 97.19 105 SER A N 1
ATOM 834 C CA . SER A 1 105 ? -9.307 -9.044 18.351 1.00 97.19 105 SER A CA 1
ATOM 835 C C . SER A 1 105 ? -9.493 -9.562 16.922 1.00 97.19 105 SER A C 1
ATOM 837 O O . SER A 1 105 ? -8.861 -10.543 16.525 1.00 97.19 105 SER A O 1
ATOM 839 N N . GLY A 1 106 ? -10.278 -8.847 16.112 1.00 97.44 106 GLY A N 1
ATOM 840 C CA . GLY A 1 106 ? -10.547 -9.197 14.721 1.00 97.44 106 GLY A CA 1
ATOM 841 C C . GLY A 1 106 ? -9.299 -9.211 13.843 1.00 97.44 106 GLY A C 1
ATOM 842 O O . GLY A 1 106 ? -9.020 -10.202 13.164 1.00 97.44 106 GLY A O 1
ATOM 843 N N . VAL A 1 107 ? -8.490 -8.150 13.908 1.00 97.31 107 VAL A N 1
ATOM 844 C CA . VAL A 1 107 ? -7.212 -8.068 13.184 1.00 97.31 107 VAL A CA 1
ATOM 845 C C . VAL A 1 107 ? -6.273 -9.192 13.621 1.00 97.31 107 VAL A C 1
ATOM 847 O O . VAL A 1 107 ? -5.712 -9.884 12.771 1.00 97.31 107 VAL A O 1
ATOM 850 N N . THR A 1 108 ? -6.143 -9.440 14.927 1.00 96.69 108 THR A N 1
ATOM 851 C CA . THR A 1 108 ? -5.295 -10.521 15.459 1.00 96.69 108 THR A CA 1
ATOM 852 C C . THR A 1 108 ? -5.750 -11.889 14.963 1.00 96.69 108 THR A C 1
ATOM 854 O O . THR A 1 108 ? -4.922 -12.710 14.557 1.00 96.69 108 THR A O 1
ATOM 857 N N . GLN A 1 109 ? -7.060 -12.137 14.938 1.00 96.62 109 GLN A N 1
ATOM 858 C CA . GLN A 1 109 ? -7.630 -13.376 14.424 1.00 96.62 109 GLN A CA 1
ATOM 859 C C . GLN A 1 109 ? -7.308 -13.564 12.938 1.00 96.62 109 GLN A C 1
ATOM 861 O O . GLN A 1 109 ? -6.863 -14.646 12.548 1.00 96.62 109 GLN A O 1
ATOM 866 N N . VAL A 1 110 ? -7.500 -12.530 12.109 1.00 96.69 110 VAL A N 1
ATOM 867 C CA . VAL A 1 110 ? -7.181 -12.603 10.675 1.00 96.69 110 VAL A CA 1
ATOM 868 C C . VAL A 1 110 ? -5.696 -12.886 10.490 1.00 96.69 110 VAL A C 1
ATOM 870 O O . VAL A 1 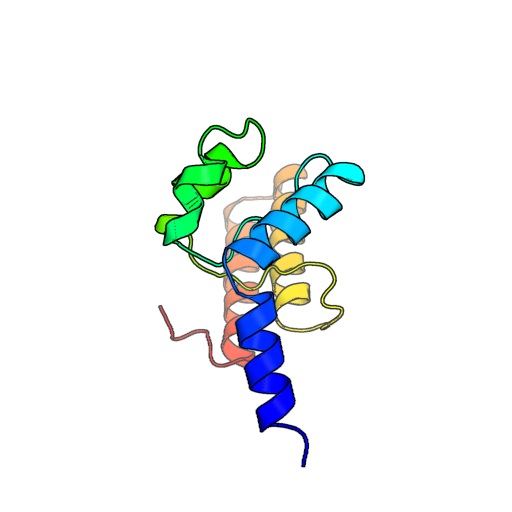110 ? -5.347 -13.859 9.832 1.00 96.69 110 VAL A O 1
ATOM 873 N N . LEU A 1 111 ? -4.813 -12.111 11.122 1.00 96.25 111 LEU A N 1
ATOM 874 C CA . LEU A 1 111 ? -3.368 -12.322 11.011 1.00 96.25 111 LEU A CA 1
ATOM 875 C C . LEU A 1 111 ? -2.951 -13.723 11.472 1.00 96.25 111 LEU A C 1
ATOM 877 O O . LEU A 1 111 ? -2.104 -14.344 10.833 1.00 96.25 111 LEU A O 1
ATOM 881 N N . SER A 1 112 ? -3.563 -14.258 12.530 1.00 95.81 112 SER A N 1
ATOM 882 C CA . SER A 1 112 ? -3.272 -15.611 13.025 1.00 95.81 112 SER A CA 1
ATOM 883 C C . SER A 1 112 ? -3.599 -16.686 11.990 1.00 95.81 112 SER A C 1
ATOM 885 O O . SER A 1 112 ? -2.818 -17.616 11.809 1.00 95.81 112 SER A O 1
ATOM 887 N N . GLN A 1 113 ? -4.707 -16.537 11.259 1.00 96.00 113 GLN A N 1
ATOM 888 C CA . GLN A 1 113 ? -5.119 -17.487 10.216 1.00 96.00 113 GLN A CA 1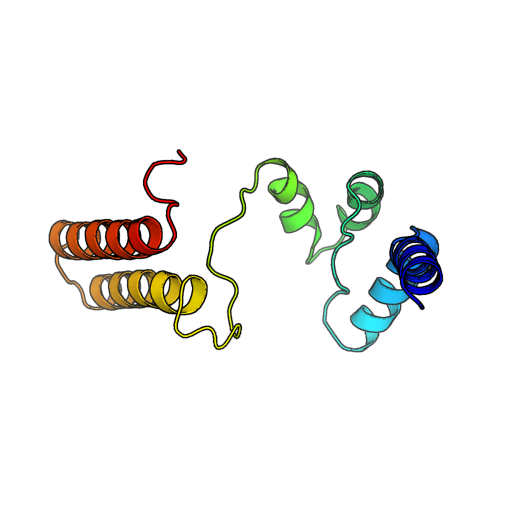
ATOM 889 C C . GLN A 1 113 ? -4.136 -17.555 9.039 1.00 96.00 113 GLN A C 1
ATOM 891 O O . GLN A 1 113 ? -4.080 -18.573 8.354 1.00 96.00 113 GLN A O 1
ATOM 896 N N . TYR A 1 114 ? -3.343 -16.502 8.833 1.00 94.50 114 TYR A N 1
ATOM 897 C CA . TYR A 1 114 ? -2.294 -16.436 7.812 1.00 94.50 114 TYR A CA 1
ATOM 898 C C . TYR A 1 114 ? -0.877 -16.612 8.388 1.00 94.50 114 TYR A C 1
ATOM 900 O O . TYR A 1 114 ? 0.100 -16.431 7.666 1.00 94.50 114 TYR A O 1
ATOM 908 N N . GLY A 1 115 ? -0.736 -16.951 9.677 1.00 94.25 115 GLY A N 1
ATOM 909 C CA . GLY A 1 115 ? 0.571 -17.132 10.320 1.00 94.25 115 GLY A CA 1
ATOM 910 C C . GLY A 1 115 ? 1.356 -15.834 10.553 1.00 94.25 115 GLY A C 1
ATOM 911 O O . GLY A 1 115 ? 2.574 -15.872 10.694 1.00 94.25 115 GLY A O 1
ATOM 912 N N . LEU A 1 116 ? 0.678 -14.684 10.597 1.00 90.88 116 LEU A N 1
ATOM 913 C CA . LEU A 1 116 ? 1.283 -13.349 10.708 1.00 90.88 116 LEU A CA 1
ATOM 914 C C . LEU A 1 116 ? 1.181 -12.732 12.114 1.00 90.88 116 LEU A C 1
ATOM 916 O O . LEU A 1 116 ? 1.802 -11.706 12.373 1.00 90.88 116 LEU A O 1
ATOM 920 N N . ALA A 1 117 ? 0.418 -13.334 13.032 1.00 79.50 117 ALA A N 1
ATOM 921 C CA . ALA A 1 117 ? 0.147 -12.754 14.355 1.00 79.50 117 ALA A CA 1
ATOM 922 C C . ALA A 1 117 ? 1.365 -12.680 15.293 1.00 79.50 117 ALA A C 1
ATOM 924 O O . ALA A 1 117 ? 1.360 -11.883 16.224 1.00 79.50 117 ALA A O 1
ATOM 925 N N . ALA A 1 118 ? 2.405 -13.480 15.046 1.00 60.00 118 ALA A N 1
ATOM 926 C CA . ALA A 1 118 ? 3.621 -13.519 15.864 1.00 60.00 118 ALA A CA 1
ATOM 927 C C . ALA A 1 118 ? 4.803 -12.735 15.259 1.00 60.00 118 ALA A C 1
ATOM 929 O O . ALA A 1 118 ? 5.890 -12.7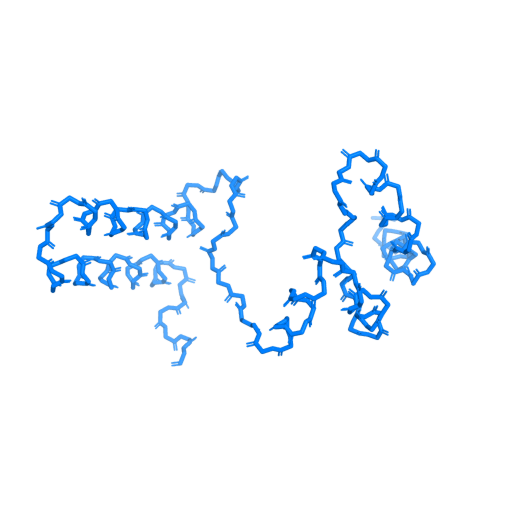32 15.828 1.00 60.00 118 ALA A O 1
ATOM 930 N N . ALA A 1 119 ? 4.625 -12.101 14.097 1.00 44.97 119 ALA A N 1
ATOM 931 C CA . ALA A 1 119 ? 5.708 -11.444 13.370 1.00 44.97 119 ALA A CA 1
ATOM 932 C C . ALA A 1 119 ? 5.694 -9.922 13.579 1.00 44.97 119 ALA A C 1
ATOM 934 O O . ALA A 1 119 ? 5.577 -9.172 12.608 1.00 44.97 119 ALA A O 1
ATOM 935 N N . ARG A 1 120 ? 5.787 -9.463 14.831 1.00 43.62 120 ARG A N 1
ATOM 936 C CA . ARG A 1 120 ? 6.153 -8.081 15.176 1.00 43.62 120 ARG A CA 1
ATOM 937 C C . ARG A 1 120 ? 6.956 -8.029 16.461 1.00 43.62 120 ARG A C 1
ATOM 939 O O . ARG A 1 120 ? 6.467 -8.587 17.463 1.00 43.62 120 ARG A O 1
#

Secondary structure (DSSP, 8-state):
--HHHHHHHHHHHTSHHHHHHHHHHHTTTSSSPPPPS-GGGGGGTTT-TTTHHHHHHHTT----S--TT---SSHHHHHHHHHHHHHHHHHTT--HHHHHHHHHHHHHHHHHHTT-TT--

Organism: NCBI:txid1974493